Protein AF-A0AAD3RL27-F1 (afdb_monomer)

Foldseek 3Di:
DDPDDDDDDDDDDDDDDDDDPDPPPDPPPDPQWQPFDDPVFDTWHIHDAQDKGKDAGDPPDPVCVQLRVPIKIWHHHNNSHTDPDIDCVSNDDPD

InterPro domains:
  IPR001879 GPCR, family 2, extracellular hormone receptor domain [PF02793] (32-94)
  IPR001879 GPCR, family 2, extracellular hormone receptor domain [PS50227] (6-95)
  IPR001879 GPCR, family 2, extracellular hormone receptor domain [SM00008] (30-95)
  IPR017983 GPCR, family 2, secretin-like, conserved site [PS00649] (34-58)
  IPR036445 GPCR family 2, extracellular hormone receptor domain su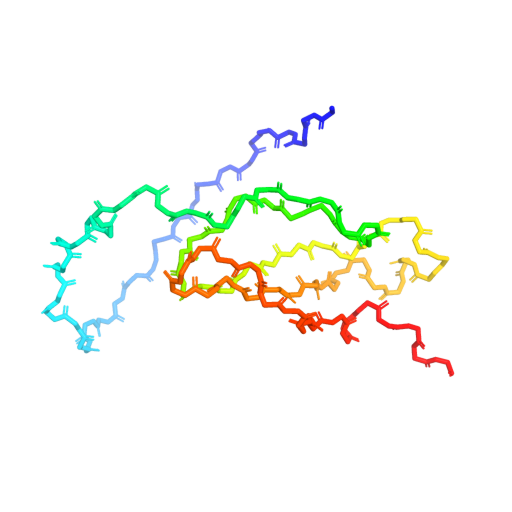perfamily [G3DSA:4.10.1240.10] (23-94)
  IPR036445 GPCR family 2, extracellular hormone receptor domain superfamily [SSF111418] (24-91)
  IPR050332 G-protein coupled receptor 2 [PTHR45620] (30-89)

Structure (mmCIF, N/CA/C/O backbone):
data_AF-A0AAD3RL27-F1
#
_entry.id   AF-A0AAD3RL27-F1
#
loop_
_atom_site.group_PDB
_atom_site.id
_atom_site.type_symbol
_atom_site.label_atom_id
_atom_site.label_alt_id
_atom_site.label_comp_id
_atom_site.label_asym_id
_atom_site.label_entity_id
_atom_site.label_seq_id
_atom_site.pdbx_PDB_ins_code
_atom_site.Cartn_x
_atom_site.Cartn_y
_atom_site.Cartn_z
_atom_site.occupancy
_atom_site.B_iso_or_equiv
_atom_site.auth_seq_id
_atom_site.auth_comp_id
_atom_site.auth_asym_id
_atom_site.auth_atom_id
_atom_site.pdbx_PDB_model_num
ATOM 1 N N . MET A 1 1 ? -1.821 -17.976 -5.048 1.00 33.81 1 MET A N 1
ATOM 2 C CA . MET A 1 1 ? -0.432 -18.369 -4.740 1.00 33.81 1 MET A CA 1
ATOM 3 C C . MET A 1 1 ? -0.182 -17.972 -3.308 1.00 33.81 1 MET A C 1
ATOM 5 O O . MET A 1 1 ? -0.236 -16.795 -2.991 1.00 33.81 1 MET A O 1
ATOM 9 N N . VAL A 1 2 ? -0.088 -18.977 -2.448 1.00 35.84 2 VAL A N 1
ATOM 10 C CA . VAL A 1 2 ? 0.118 -18.843 -1.008 1.00 35.84 2 VAL A CA 1
ATOM 11 C C . VAL A 1 2 ? 1.627 -18.863 -0.815 1.00 35.84 2 VAL A C 1
ATOM 13 O O . VAL A 1 2 ? 2.262 -19.841 -1.211 1.00 35.84 2 VAL A O 1
ATOM 16 N N . PHE A 1 3 ? 2.218 -17.795 -0.284 1.00 41.22 3 PHE A N 1
ATOM 17 C CA . PHE A 1 3 ? 3.619 -17.855 0.118 1.00 41.22 3 PHE A CA 1
ATOM 18 C C . PHE A 1 3 ? 3.702 -18.680 1.404 1.00 41.22 3 PHE A C 1
ATOM 20 O O . PHE A 1 3 ? 3.300 -18.252 2.478 1.00 41.22 3 PHE A O 1
ATOM 27 N N . HIS A 1 4 ? 4.082 -19.935 1.177 1.00 39.06 4 HIS A N 1
ATOM 28 C CA . HIS A 1 4 ? 4.675 -20.931 2.058 1.00 39.06 4 HIS A CA 1
ATOM 29 C C . HIS A 1 4 ? 4.676 -20.644 3.569 1.00 39.06 4 HIS A C 1
ATOM 31 O O . HIS A 1 4 ? 5.378 -19.779 4.082 1.00 39.06 4 HIS A O 1
ATOM 37 N N . HIS A 1 5 ? 3.953 -21.505 4.278 1.00 47.88 5 HIS A N 1
ATOM 38 C CA . HIS A 1 5 ? 4.168 -21.816 5.683 1.00 47.88 5 HIS A CA 1
ATOM 39 C C . HIS A 1 5 ? 5.570 -22.449 5.882 1.00 47.88 5 HIS A C 1
ATOM 41 O O . HIS A 1 5 ? 6.049 -23.154 4.993 1.00 47.88 5 HIS A O 1
ATOM 47 N N . THR A 1 6 ? 6.133 -22.217 7.078 1.00 52.44 6 THR A N 1
ATOM 48 C CA . THR A 1 6 ? 7.307 -22.810 7.774 1.00 52.44 6 THR A CA 1
ATOM 49 C C . THR A 1 6 ? 8.726 -22.265 7.535 1.00 52.44 6 THR A C 1
ATOM 51 O O . THR A 1 6 ? 9.395 -22.682 6.593 1.00 52.44 6 THR A O 1
ATOM 54 N N . LEU A 1 7 ? 9.235 -21.509 8.527 1.00 42.84 7 LEU A N 1
ATOM 55 C CA . LEU A 1 7 ? 10.437 -21.879 9.301 1.00 42.84 7 LEU A CA 1
ATOM 56 C C . LEU A 1 7 ? 10.379 -21.266 10.733 1.00 42.84 7 LEU A C 1
ATOM 58 O O . LEU A 1 7 ? 10.477 -20.056 10.891 1.00 42.84 7 LEU A O 1
ATOM 62 N N . GLU A 1 8 ? 10.102 -22.126 11.726 1.00 42.34 8 GLU A N 1
ATOM 63 C CA . GLU A 1 8 ? 10.457 -22.112 13.174 1.00 42.34 8 GLU A CA 1
ATOM 64 C C . GLU A 1 8 ? 10.612 -20.751 13.900 1.00 42.34 8 GLU A C 1
ATOM 66 O O . GLU A 1 8 ? 11.566 -20.015 13.698 1.00 42.34 8 GLU A O 1
ATOM 71 N N . GLN A 1 9 ? 9.684 -20.326 14.769 1.00 56.00 9 GLN A N 1
ATOM 72 C CA . GLN A 1 9 ? 9.658 -20.662 16.211 1.00 56.00 9 GLN A CA 1
ATOM 73 C C . GLN A 1 9 ? 11.042 -20.895 16.848 1.00 56.00 9 GLN A C 1
ATOM 75 O O . GLN A 1 9 ? 11.409 -22.032 17.125 1.00 56.00 9 GLN A O 1
ATOM 80 N N . SER A 1 10 ? 11.763 -19.822 17.195 1.00 41.50 10 SER A N 1
ATOM 81 C CA . SER A 1 10 ? 12.756 -19.896 18.273 1.00 41.50 10 SER A CA 1
ATOM 82 C C . SER A 1 10 ? 13.004 -18.547 18.966 1.00 41.50 10 SER A C 1
ATOM 84 O O . SER A 1 10 ? 13.661 -17.674 18.409 1.00 41.50 10 SER A O 1
ATOM 86 N N . LEU A 1 11 ? 12.554 -18.497 20.228 1.00 41.62 11 LEU A N 1
ATOM 87 C CA . LEU A 1 11 ? 13.168 -17.835 21.392 1.00 41.62 11 LEU A CA 1
ATOM 88 C C . LEU A 1 11 ? 12.940 -16.313 21.506 1.00 41.62 11 LEU A C 1
ATOM 90 O O . LEU A 1 11 ? 13.381 -15.545 20.667 1.00 41.62 11 LEU A O 1
ATOM 94 N N . ILE A 1 12 ? 12.146 -15.814 22.463 1.00 41.78 12 ILE A N 1
ATOM 95 C CA . ILE A 1 12 ? 12.281 -15.942 23.933 1.00 41.78 12 ILE A CA 1
ATOM 96 C C . ILE A 1 12 ? 13.644 -15.403 24.373 1.00 41.78 12 ILE A C 1
ATOM 98 O O . ILE A 1 12 ? 14.561 -16.170 24.648 1.00 41.78 12 ILE A O 1
ATOM 102 N N . ASP A 1 13 ? 13.735 -14.077 24.437 1.00 34.25 13 ASP A N 1
ATOM 103 C CA . ASP A 1 13 ? 14.623 -13.360 25.349 1.00 34.25 13 ASP A CA 1
ATOM 104 C C . ASP A 1 13 ? 13.802 -12.206 25.962 1.00 34.25 13 ASP A C 1
ATOM 106 O O . ASP A 1 13 ? 13.526 -11.195 25.321 1.00 34.25 13 ASP A O 1
ATOM 110 N N . ASP A 1 14 ? 13.292 -12.443 27.170 1.00 48.72 14 ASP A N 1
ATOM 111 C CA . ASP A 1 14 ? 12.803 -11.442 28.135 1.00 48.72 14 ASP A CA 1
ATOM 112 C C . ASP A 1 14 ? 13.863 -11.444 29.258 1.00 48.72 14 ASP A C 1
ATOM 114 O O . ASP A 1 14 ? 14.281 -12.563 29.601 1.00 48.72 14 ASP A O 1
ATOM 118 N N . PRO A 1 15 ? 14.341 -10.310 29.851 1.00 50.47 15 PRO A N 1
ATOM 119 C CA . PRO A 1 15 ? 13.503 -9.406 30.681 1.00 50.47 15 PRO A CA 1
ATOM 120 C C . PRO A 1 15 ? 14.045 -7.947 30.891 1.00 50.47 15 PRO A C 1
ATOM 122 O O . PRO A 1 15 ? 15.049 -7.585 30.278 1.00 50.47 15 PRO A O 1
ATOM 125 N N . PRO A 1 16 ? 13.520 -7.082 31.809 1.00 52.16 16 PRO A N 1
ATOM 126 C CA . PRO A 1 16 ? 12.237 -7.073 32.531 1.00 52.16 16 PRO A CA 1
ATOM 127 C C . PRO A 1 16 ? 11.404 -5.765 32.377 1.00 52.16 16 PRO A C 1
ATOM 129 O O . PRO A 1 16 ? 11.911 -4.649 32.438 1.00 52.16 16 PRO A O 1
ATOM 132 N N . LEU A 1 17 ? 10.079 -5.925 32.327 1.00 47.81 17 LEU A N 1
ATOM 133 C CA . LEU A 1 17 ? 9.042 -5.164 33.058 1.00 47.81 17 LEU A CA 1
ATOM 134 C C . LEU A 1 17 ? 9.317 -3.692 33.455 1.00 47.81 17 LEU A C 1
ATOM 136 O O . LEU A 1 17 ? 9.582 -3.415 34.626 1.00 47.81 17 LEU A O 1
ATOM 140 N N . ILE A 1 18 ? 9.063 -2.725 32.566 1.00 45.34 18 ILE A N 1
ATOM 141 C CA . ILE A 1 18 ? 8.653 -1.374 32.993 1.00 45.34 18 ILE A CA 1
ATOM 142 C C . ILE A 1 18 ? 7.499 -0.892 32.104 1.00 45.34 18 ILE A C 1
ATOM 144 O O . ILE A 1 18 ? 7.693 -0.518 30.956 1.00 45.34 18 ILE A O 1
ATOM 148 N N . ALA A 1 19 ? 6.306 -0.878 32.705 1.00 38.03 19 ALA A N 1
ATOM 149 C CA . ALA A 1 19 ? 5.067 -0.241 32.252 1.00 38.03 19 ALA A CA 1
ATOM 150 C C . ALA A 1 19 ? 4.255 -0.925 31.132 1.00 38.03 19 ALA A C 1
ATOM 152 O O . ALA A 1 19 ? 4.220 -0.462 30.002 1.00 38.03 19 ALA A O 1
ATOM 153 N N . ALA A 1 20 ? 3.439 -1.911 31.519 1.00 46.16 20 ALA A N 1
ATOM 154 C CA . ALA A 1 20 ? 2.003 -1.856 31.216 1.00 46.16 20 ALA A CA 1
ATOM 155 C C . ALA A 1 20 ? 1.216 -2.817 32.129 1.00 46.16 20 ALA A C 1
ATOM 157 O O . ALA A 1 20 ? 1.201 -4.022 31.884 1.00 46.16 20 ALA A O 1
ATOM 158 N N . PRO A 1 21 ? 0.502 -2.331 33.161 1.00 55.88 21 PRO A N 1
ATOM 159 C CA . PRO A 1 21 ? -0.649 -3.046 33.677 1.00 55.88 21 PRO A CA 1
ATOM 160 C C . PRO A 1 21 ? -1.823 -2.733 32.746 1.00 55.88 21 PRO A C 1
ATOM 162 O O . PRO A 1 21 ? -2.686 -1.942 33.093 1.00 55.88 21 PRO A O 1
ATOM 165 N N . PHE A 1 22 ? -1.833 -3.297 31.541 1.00 50.91 22 PHE A N 1
ATOM 166 C CA . PHE A 1 22 ? -3.020 -3.276 30.692 1.00 50.91 22 PHE A CA 1
ATOM 167 C C . PHE A 1 22 ? -3.081 -4.544 29.854 1.00 50.91 22 PHE A C 1
ATOM 169 O O . PHE A 1 22 ? -2.925 -4.549 28.640 1.00 50.91 22 PHE A O 1
ATOM 176 N N . ILE A 1 23 ? -3.445 -5.632 30.524 1.00 51.62 23 ILE A N 1
ATOM 177 C CA . ILE A 1 23 ? -4.485 -6.480 29.952 1.00 51.62 23 ILE A CA 1
ATOM 178 C C . ILE A 1 23 ? -5.739 -5.583 29.817 1.00 51.62 23 ILE A C 1
ATOM 180 O O . ILE A 1 23 ? -6.602 -5.565 30.685 1.00 51.62 23 ILE A O 1
ATOM 184 N N . PHE A 1 24 ? -5.800 -4.746 28.783 1.00 47.62 24 PHE A N 1
ATOM 185 C CA . PHE A 1 24 ? -7.059 -4.491 28.091 1.00 47.62 24 PHE A CA 1
ATOM 186 C C . PHE A 1 24 ? -7.102 -5.662 27.091 1.00 47.62 24 PHE A C 1
ATOM 188 O O . PHE A 1 24 ? -6.273 -5.710 26.199 1.00 47.62 24 PHE A O 1
ATOM 195 N N . LEU A 1 25 ? -7.905 -6.727 27.187 1.00 52.00 25 LEU A N 1
ATOM 196 C CA . LEU A 1 25 ? -9.347 -6.791 27.458 1.00 52.00 25 LEU A CA 1
ATOM 197 C C . LEU A 1 25 ? -10.151 -5.629 26.870 1.00 52.00 25 LEU A C 1
ATOM 199 O O . LEU A 1 25 ? -11.210 -5.261 27.361 1.00 52.00 25 LEU A O 1
ATOM 203 N N . THR A 1 26 ? -9.652 -5.110 25.760 1.00 45.34 26 THR A N 1
ATOM 204 C CA . THR A 1 26 ? -10.476 -4.789 24.611 1.00 45.34 26 THR A CA 1
ATOM 205 C C . THR A 1 26 ? -9.917 -5.723 23.530 1.00 45.34 26 THR A C 1
ATOM 207 O O . THR A 1 26 ? -8.817 -5.525 23.039 1.00 45.34 26 THR A O 1
ATOM 210 N N . GLU A 1 27 ? -10.544 -6.852 23.204 1.00 52.53 27 GLU A N 1
ATOM 211 C CA . GLU A 1 27 ? -11.575 -6.787 22.164 1.00 52.53 27 GLU A CA 1
ATOM 212 C C . GLU A 1 27 ? -11.813 -5.330 21.771 1.00 52.53 27 GLU A C 1
ATOM 214 O O . GLU A 1 27 ? -12.531 -4.616 22.460 1.00 52.53 27 GLU A O 1
ATOM 219 N N . ASP A 1 28 ? -11.120 -4.837 20.742 1.00 50.75 28 ASP A N 1
ATOM 220 C CA . ASP A 1 28 ? -11.744 -3.742 20.023 1.00 50.75 28 ASP A CA 1
ATOM 221 C C . ASP A 1 28 ? -13.024 -4.325 19.416 1.00 50.75 28 ASP A C 1
ATOM 223 O O . ASP A 1 28 ? -13.030 -5.295 18.653 1.00 50.75 28 ASP A O 1
ATOM 227 N N . VAL A 1 29 ? -14.114 -3.803 19.954 1.00 50.5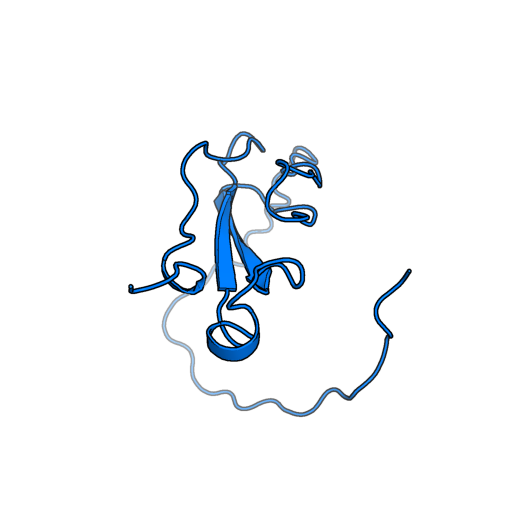0 29 VAL A N 1
ATOM 228 C CA . VAL A 1 29 ? -15.414 -4.431 20.176 1.00 50.50 29 VAL A CA 1
ATOM 229 C C . VAL A 1 29 ? -16.274 -4.471 18.905 1.00 50.50 29 VAL A C 1
ATOM 231 O O . VAL A 1 29 ? -17.451 -4.808 18.971 1.00 50.50 29 VAL A O 1
ATOM 234 N N . ASN A 1 30 ? -15.713 -4.213 17.718 1.00 55.72 30 ASN A N 1
ATOM 235 C CA . ASN A 1 30 ? -16.527 -4.024 16.514 1.00 55.72 30 ASN A CA 1
ATOM 236 C C . ASN A 1 30 ? -16.180 -4.891 15.293 1.00 55.72 30 ASN A C 1
ATOM 238 O O . ASN A 1 30 ? -16.846 -4.751 14.267 1.00 55.72 30 ASN A O 1
ATOM 242 N N . GLY A 1 31 ? -15.176 -5.774 15.337 1.00 68.19 31 GLY A N 1
ATOM 243 C CA . GLY A 1 31 ? -14.750 -6.486 14.117 1.00 68.19 31 GLY A CA 1
ATOM 244 C C . GLY A 1 31 ? -14.342 -5.526 12.986 1.00 68.19 31 GLY A C 1
ATOM 245 O O . GLY A 1 31 ? -14.386 -5.889 11.809 1.00 68.19 31 GLY A O 1
ATOM 246 N N . LEU A 1 32 ? -13.992 -4.288 13.349 1.00 80.31 32 LEU A N 1
ATOM 247 C CA . LEU A 1 32 ? -13.499 -3.274 12.438 1.00 80.31 32 LEU A CA 1
ATOM 248 C C . LEU A 1 32 ? -12.057 -3.623 12.124 1.00 80.31 32 LEU A C 1
ATOM 250 O O . LEU A 1 32 ? -11.204 -3.691 13.003 1.00 80.31 32 LEU A O 1
ATOM 254 N N . VAL A 1 33 ? -11.814 -3.889 10.853 1.00 87.00 33 VAL A N 1
ATOM 255 C CA . VAL A 1 33 ? -10.495 -4.150 10.300 1.00 87.00 33 VAL A CA 1
ATOM 256 C C . VAL A 1 33 ? -10.356 -3.308 9.050 1.00 87.00 33 VAL A C 1
ATOM 258 O O . VAL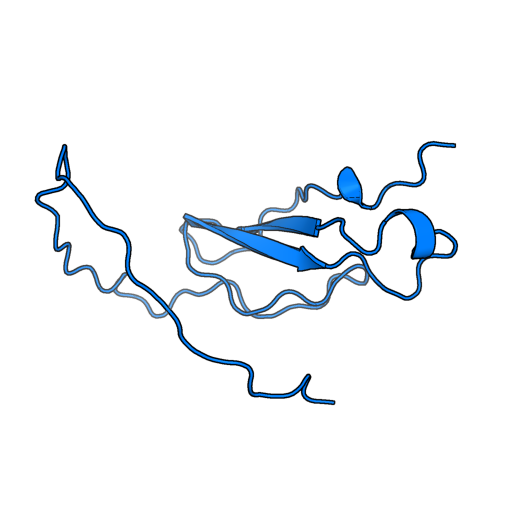 A 1 33 ? -11.324 -3.120 8.303 1.00 87.00 33 VAL A O 1
ATOM 261 N N . CYS A 1 34 ? -9.145 -2.837 8.786 1.00 89.00 34 CYS A N 1
ATOM 262 C CA . CYS A 1 34 ? -8.839 -2.348 7.459 1.00 89.00 34 CYS A CA 1
ATOM 263 C C . CYS A 1 34 ? -8.815 -3.542 6.512 1.00 89.00 34 CYS A C 1
ATOM 265 O O . CYS A 1 34 ? -7.942 -4.404 6.598 1.00 89.00 34 CYS A O 1
ATOM 267 N N . ASN A 1 35 ? -9.817 -3.609 5.637 1.00 88.50 35 ASN A N 1
ATOM 268 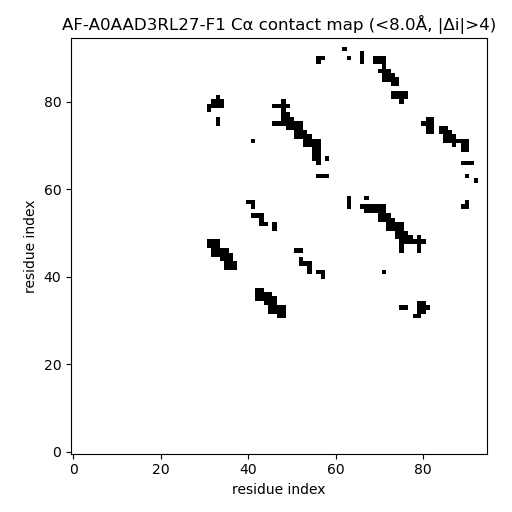C CA . ASN A 1 35 ? -9.973 -4.714 4.700 1.00 88.50 35 ASN A CA 1
ATOM 269 C C . ASN A 1 35 ? -8.735 -4.857 3.822 1.00 88.50 35 ASN A C 1
ATOM 271 O O . ASN A 1 35 ? -8.264 -3.860 3.263 1.00 88.50 35 ASN A O 1
ATOM 275 N N . ARG A 1 36 ? -8.279 -6.098 3.615 1.00 90.50 36 ARG A N 1
ATOM 276 C CA . ARG A 1 36 ? -7.264 -6.381 2.600 1.00 90.50 36 ARG A CA 1
ATOM 277 C C . ARG A 1 36 ? -7.632 -5.706 1.283 1.00 90.50 36 ARG A C 1
ATOM 279 O O . ARG A 1 36 ? -8.765 -5.808 0.805 1.00 90.50 36 ARG A O 1
ATOM 286 N N . THR A 1 37 ? -6.680 -5.008 0.690 1.00 89.06 37 THR A N 1
ATOM 287 C CA . THR A 1 37 ? -6.937 -4.238 -0.523 1.00 89.06 37 THR A CA 1
ATOM 288 C C . THR A 1 37 ? -5.727 -4.241 -1.433 1.00 89.06 37 THR A C 1
ATOM 290 O O . THR A 1 37 ? -4.590 -4.417 -0.998 1.00 89.06 37 THR A O 1
ATOM 293 N N . PHE A 1 38 ? -5.991 -4.062 -2.720 1.00 89.06 38 PHE A N 1
ATO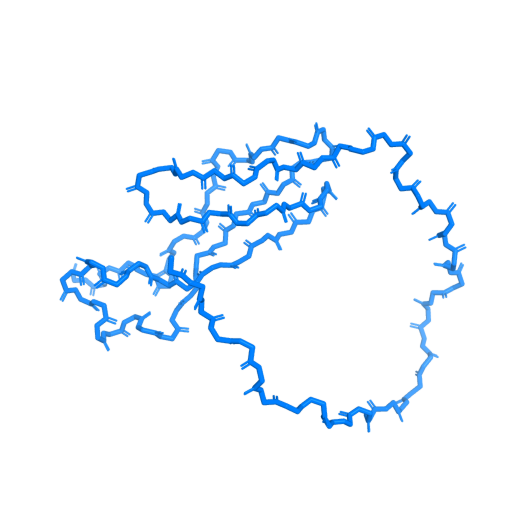M 294 C CA . PHE A 1 38 ? -4.964 -3.836 -3.717 1.00 89.06 38 PHE A CA 1
ATOM 295 C C . PHE A 1 38 ? -5.152 -2.431 -4.272 1.00 89.06 38 PHE A C 1
ATOM 297 O O . PHE A 1 38 ? -6.151 -2.135 -4.924 1.00 89.06 38 PHE A O 1
ATOM 304 N N . ASP A 1 39 ? -4.188 -1.562 -4.003 1.00 85.56 39 ASP A N 1
ATOM 305 C CA . ASP A 1 39 ? -4.225 -0.140 -4.355 1.00 85.56 39 ASP A CA 1
ATOM 306 C C . ASP A 1 39 ? -3.478 0.158 -5.669 1.00 85.56 39 ASP A C 1
ATOM 308 O O . ASP A 1 39 ? -2.961 1.258 -5.870 1.00 85.56 39 ASP A O 1
ATOM 312 N N . ASN A 1 40 ? -3.378 -0.839 -6.556 1.00 84.94 40 ASN A N 1
ATOM 313 C CA . ASN A 1 40 ? -2.535 -0.843 -7.759 1.00 84.94 40 ASN A CA 1
ATOM 314 C C . ASN A 1 40 ? -1.029 -0.682 -7.500 1.00 84.94 40 ASN A C 1
ATOM 316 O O . ASN A 1 40 ? -0.262 -0.597 -8.461 1.00 84.94 40 ASN A O 1
ATOM 320 N N . TYR A 1 41 ? -0.603 -0.661 -6.236 1.00 85.00 41 TYR A N 1
ATOM 321 C CA . TYR A 1 41 ? 0.798 -0.585 -5.852 1.00 85.00 41 TYR A CA 1
ATOM 322 C C . TYR A 1 41 ? 1.225 -1.827 -5.062 1.00 85.00 41 TYR A C 1
ATOM 324 O O . TYR A 1 41 ? 2.089 -2.590 -5.487 1.00 85.00 41 TYR A O 1
ATOM 332 N N . ALA A 1 42 ? 0.579 -2.087 -3.933 1.00 87.44 42 ALA A N 1
ATOM 333 C CA . ALA A 1 42 ? 0.877 -3.222 -3.081 1.00 87.44 42 ALA A CA 1
ATOM 334 C C . ALA A 1 42 ? -0.400 -3.962 -2.673 1.00 87.44 42 ALA A C 1
ATOM 336 O O . ALA A 1 42 ? -1.519 -3.455 -2.763 1.00 87.44 42 ALA A O 1
ATOM 337 N N . CYS A 1 43 ? -0.224 -5.216 -2.261 1.00 88.00 43 CYS A N 1
ATOM 338 C CA . CYS A 1 43 ? -1.300 -6.015 -1.696 1.00 88.00 43 CYS A CA 1
ATOM 339 C C . CYS A 1 43 ? -1.256 -5.872 -0.179 1.00 88.00 43 CYS A C 1
ATOM 341 O O . CYS A 1 43 ? -0.379 -6.446 0.464 1.00 88.00 43 CYS A O 1
ATOM 343 N N . TRP A 1 44 ? -2.208 -5.138 0.378 1.00 88.62 44 TRP A N 1
ATOM 344 C CA . TRP A 1 44 ? -2.317 -4.910 1.810 1.00 88.62 44 TRP A CA 1
ATOM 345 C C . TRP A 1 44 ? -3.079 -6.059 2.472 1.00 88.62 44 TRP A C 1
ATOM 347 O O . TRP A 1 44 ? -4.183 -6.378 2.017 1.00 88.62 44 TRP A O 1
ATOM 357 N N . PRO A 1 45 ? -2.515 -6.719 3.501 1.00 90.62 45 PRO A N 1
ATOM 358 C CA . PRO A 1 45 ? -3.252 -7.682 4.311 1.00 90.62 45 PRO A CA 1
ATOM 359 C C . PRO A 1 45 ? -4.272 -6.968 5.206 1.00 90.62 45 PRO A C 1
ATOM 361 O O . PRO A 1 45 ? -4.297 -5.742 5.284 1.00 90.62 45 PRO A O 1
ATOM 364 N N . ASP A 1 46 ? -5.117 -7.742 5.885 1.00 89.56 46 ASP A N 1
ATOM 365 C CA . ASP A 1 46 ? -6.068 -7.187 6.846 1.00 89.56 46 ASP A CA 1
ATOM 366 C C . ASP A 1 46 ? -5.312 -6.507 8.004 1.00 89.56 46 ASP A C 1
ATOM 368 O O . ASP A 1 46 ? -4.439 -7.117 8.628 1.00 89.56 46 ASP A O 1
ATOM 372 N N . GLY A 1 47 ? -5.624 -5.234 8.253 1.00 86.50 47 GLY A N 1
ATOM 373 C CA . GLY A 1 47 ? -4.982 -4.403 9.274 1.00 86.50 47 GLY A CA 1
ATOM 374 C C . GLY A 1 47 ? -5.862 -4.216 10.503 1.00 86.50 47 GLY A C 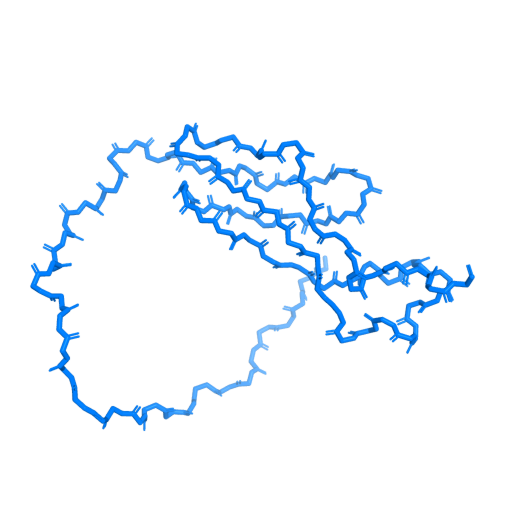1
ATOM 375 O O . GLY A 1 47 ? -7.080 -4.069 10.382 1.00 86.50 47 GLY A O 1
ATOM 376 N N . LEU A 1 48 ? -5.249 -4.195 11.687 1.00 87.38 48 LEU A N 1
ATOM 377 C CA . LEU A 1 48 ? -5.953 -3.830 12.914 1.00 87.38 48 LEU A CA 1
ATOM 378 C C . LEU A 1 48 ? -6.144 -2.307 12.977 1.00 87.38 48 LEU A C 1
ATOM 380 O O . LEU A 1 48 ? -5.256 -1.570 12.539 1.00 87.38 48 LEU A O 1
ATOM 384 N N . PRO A 1 49 ? -7.269 -1.823 13.523 1.00 88.75 49 PRO A N 1
ATOM 385 C CA . PRO A 1 49 ? -7.509 -0.396 13.672 1.00 88.75 49 PRO A CA 1
ATOM 386 C C . PRO A 1 49 ? -6.420 0.240 14.539 1.00 88.75 49 PRO A C 1
ATOM 388 O O . PRO A 1 49 ? -5.963 -0.360 15.514 1.00 88.75 49 PRO A O 1
ATOM 391 N N . ASN A 1 50 ? -6.008 1.455 14.176 1.00 88.00 50 ASN A N 1
ATOM 392 C CA . ASN A 1 50 ? -4.949 2.215 14.846 1.00 88.00 50 ASN A CA 1
ATOM 393 C C . ASN A 1 50 ? -3.578 1.502 14.851 1.00 88.00 50 ASN A C 1
ATOM 395 O O . ASN A 1 50 ? -2.829 1.554 15.829 1.00 88.00 50 ASN A O 1
ATOM 399 N N . THR A 1 51 ? -3.256 0.797 13.761 1.00 86.81 51 THR A N 1
ATOM 400 C CA . THR A 1 51 ? -1.957 0.132 13.578 1.00 86.81 51 THR A CA 1
ATOM 401 C C . THR A 1 51 ? -1.342 0.441 12.219 1.00 86.81 51 THR A C 1
ATOM 403 O O . THR A 1 51 ? -2.030 0.792 11.260 1.00 86.81 51 THR A O 1
ATOM 406 N N . THR A 1 52 ? -0.024 0.284 12.127 1.00 90.00 52 THR A N 1
ATOM 407 C CA . THR A 1 52 ? 0.713 0.380 10.867 1.00 90.00 52 THR A CA 1
ATOM 408 C C . THR A 1 52 ? 0.937 -1.014 10.298 1.00 90.00 52 THR A C 1
ATOM 410 O O . THR A 1 52 ? 1.539 -1.874 10.941 1.00 90.00 52 THR A O 1
ATOM 413 N N . VAL A 1 53 ? 0.485 -1.228 9.069 1.00 90.44 53 VAL A N 1
ATOM 414 C CA . VAL A 1 53 ? 0.723 -2.447 8.298 1.00 90.44 53 VAL A CA 1
ATOM 415 C C . VAL A 1 53 ? 1.914 -2.216 7.378 1.00 90.44 53 VAL A C 1
ATOM 417 O O . VAL A 1 53 ? 2.060 -1.138 6.803 1.00 90.44 53 VAL A O 1
ATOM 420 N N . SER A 1 54 ? 2.771 -3.225 7.230 1.00 90.06 54 SER A N 1
ATOM 421 C CA . SER 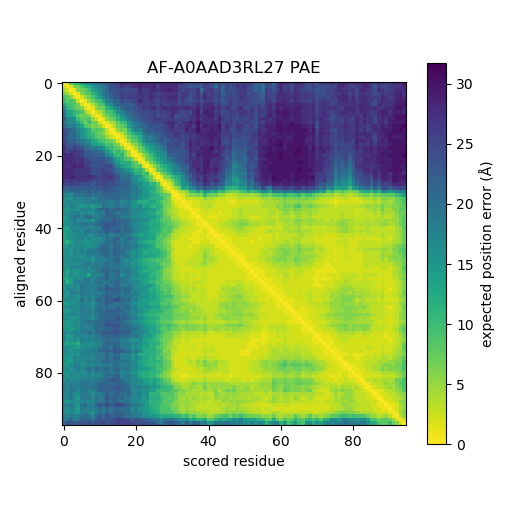A 1 54 ? 3.915 -3.184 6.322 1.00 90.06 54 SER A CA 1
ATOM 422 C C . SER A 1 54 ? 3.922 -4.369 5.363 1.00 90.06 54 SER A C 1
ATOM 424 O O . SER A 1 54 ? 3.522 -5.483 5.708 1.00 90.06 54 SER A O 1
ATOM 426 N N . VAL A 1 55 ? 4.361 -4.117 4.132 1.00 90.00 55 VAL A N 1
ATOM 427 C CA . VAL A 1 55 ? 4.469 -5.114 3.060 1.00 90.00 55 VAL A CA 1
ATOM 428 C C . VAL A 1 55 ? 5.757 -4.895 2.281 1.00 90.00 55 VAL A C 1
ATOM 430 O O . VAL A 1 55 ? 6.227 -3.770 2.162 1.00 90.00 55 VAL A O 1
ATOM 433 N N . SER A 1 56 ? 6.345 -5.955 1.736 1.00 91.19 56 SER A N 1
ATOM 434 C CA . SER A 1 56 ? 7.580 -5.838 0.951 1.00 91.19 56 SER A CA 1
ATOM 435 C C . SER A 1 56 ? 7.377 -5.024 -0.325 1.00 91.19 56 SER A C 1
ATOM 437 O O . SER A 1 56 ? 6.276 -5.001 -0.887 1.00 91.19 56 SER A O 1
ATOM 439 N N . CYS A 1 57 ? 8.451 -4.391 -0.809 1.00 90.44 57 CYS A N 1
ATOM 440 C CA . CYS A 1 57 ? 8.403 -3.653 -2.066 1.00 90.44 57 CYS A CA 1
ATOM 441 C C . CYS A 1 57 ? 7.865 -4.524 -3.220 1.00 90.44 57 CYS A C 1
ATOM 443 O O . CYS A 1 57 ? 8.222 -5.701 -3.336 1.00 90.44 57 CYS A O 1
ATOM 445 N N . PRO A 1 58 ? 7.028 -3.969 -4.113 1.00 88.94 58 PRO A N 1
ATOM 446 C CA . PRO A 1 58 ? 6.460 -4.744 -5.204 1.00 88.94 58 PRO A CA 1
ATOM 447 C C . PRO A 1 58 ? 7.525 -5.262 -6.181 1.00 88.94 58 PRO A C 1
ATOM 449 O O . PRO A 1 58 ? 8.334 -4.506 -6.720 1.00 88.94 58 PRO A O 1
ATOM 452 N N . TRP A 1 59 ? 7.483 -6.564 -6.471 1.00 87.06 59 TRP A N 1
ATOM 453 C CA . TRP A 1 59 ? 8.472 -7.249 -7.316 1.00 87.06 59 TRP A CA 1
ATOM 454 C C . TRP A 1 59 ? 8.482 -6.793 -8.780 1.00 87.06 59 TRP A C 1
ATOM 456 O O . TRP A 1 59 ? 9.466 -7.005 -9.485 1.00 87.06 59 TRP A O 1
ATOM 466 N N . TYR A 1 60 ? 7.395 -6.179 -9.252 1.00 84.25 60 TYR A N 1
ATOM 467 C CA . TYR A 1 60 ? 7.272 -5.705 -10.630 1.00 84.25 60 TYR A CA 1
ATOM 468 C C . TYR A 1 60 ? 8.024 -4.384 -10.880 1.00 84.25 60 TYR A C 1
ATOM 470 O O . TYR A 1 60 ? 8.086 -3.928 -12.023 1.00 84.25 60 TYR A O 1
ATOM 478 N N . LEU A 1 61 ? 8.576 -3.746 -9.838 1.00 88.62 61 LEU A N 1
ATOM 479 C CA . LEU A 1 61 ? 9.364 -2.524 -9.984 1.00 88.62 61 LEU A CA 1
ATOM 480 C C . LEU A 1 61 ? 10.663 -2.807 -10.766 1.00 88.62 61 LEU A C 1
ATOM 482 O O . LEU A 1 61 ? 11.393 -3.737 -10.415 1.00 88.62 61 LEU A O 1
ATOM 486 N N . PRO A 1 62 ? 11.034 -1.983 -11.767 1.00 91.38 62 PRO A N 1
ATOM 487 C CA . PRO A 1 62 ? 12.265 -2.187 -12.540 1.00 91.38 62 PRO A CA 1
ATOM 488 C C . PRO A 1 62 ? 13.543 -2.205 -11.682 1.00 91.38 62 PRO A C 1
ATOM 490 O O . PRO A 1 62 ? 14.509 -2.904 -11.990 1.00 91.38 62 PRO A O 1
ATOM 493 N N . TRP A 1 63 ? 13.544 -1.458 -10.575 1.00 93.12 63 TRP A N 1
ATOM 494 C CA . TRP A 1 63 ? 14.644 -1.377 -9.610 1.00 93.12 63 TRP A CA 1
ATOM 495 C C . TRP A 1 63 ? 14.44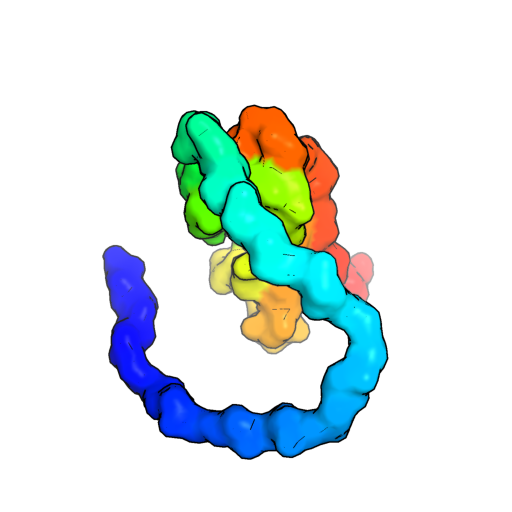1 -2.263 -8.375 1.00 93.12 63 TRP A C 1
ATOM 497 O O . TRP A 1 63 ? 15.150 -2.078 -7.388 1.00 93.12 63 TRP A O 1
ATOM 507 N N . HIS A 1 64 ? 13.528 -3.244 -8.411 1.00 88.69 64 HIS A N 1
ATOM 508 C CA . HIS A 1 64 ? 13.233 -4.111 -7.262 1.00 88.69 64 HIS A CA 1
ATOM 509 C C . HIS A 1 64 ? 14.492 -4.747 -6.651 1.00 88.69 64 HIS A C 1
ATOM 511 O O . HIS A 1 64 ? 14.610 -4.834 -5.439 1.00 88.69 64 HIS A O 1
ATOM 517 N N . HIS A 1 65 ? 15.492 -5.101 -7.464 1.00 88.56 65 HIS A N 1
ATOM 518 C CA . HIS A 1 65 ? 16.779 -5.628 -6.987 1.00 88.56 65 HIS A CA 1
ATOM 519 C C . HIS A 1 65 ? 17.527 -4.696 -6.011 1.00 88.56 65 HIS A C 1
ATOM 521 O O . HIS A 1 65 ? 18.324 -5.169 -5.208 1.00 88.56 65 HIS A O 1
ATOM 527 N N . LYS A 1 66 ? 17.283 -3.380 -6.062 1.00 90.81 66 LYS A N 1
ATOM 528 C CA . LYS A 1 66 ? 17.851 -2.401 -5.121 1.00 90.81 66 LYS A CA 1
ATOM 529 C C . LYS A 1 66 ? 17.020 -2.273 -3.842 1.00 90.81 66 LYS A C 1
ATOM 531 O O . LYS A 1 66 ? 17.578 -1.979 -2.793 1.00 90.81 66 LYS A O 1
ATOM 536 N N . VAL A 1 67 ? 15.710 -2.503 -3.937 1.00 91.75 67 VAL A N 1
ATOM 537 C CA . VAL A 1 67 ? 14.723 -2.278 -2.863 1.00 91.75 67 VAL A CA 1
ATOM 538 C C . VAL A 1 67 ? 14.089 -3.576 -2.350 1.00 91.75 67 VAL A C 1
ATOM 540 O O . VAL A 1 67 ? 13.085 -3.554 -1.656 1.00 91.75 67 VAL A O 1
ATOM 543 N N . GLN A 1 68 ? 14.675 -4.733 -2.658 1.00 87.12 68 GLN A N 1
ATOM 544 C CA . GLN A 1 68 ? 14.126 -6.056 -2.322 1.00 87.12 68 GLN A CA 1
ATOM 545 C C . GLN A 1 68 ? 13.971 -6.307 -0.813 1.00 87.12 68 GLN A C 1
ATOM 547 O O . GLN A 1 68 ? 13.225 -7.194 -0.411 1.00 87.12 68 GLN A O 1
ATOM 552 N N . HIS A 1 69 ? 14.701 -5.555 0.015 1.00 89.25 69 HIS A N 1
ATOM 553 C CA . HIS A 1 69 ? 14.607 -5.597 1.477 1.00 89.25 69 HIS A CA 1
ATOM 554 C C . HIS A 1 69 ? 13.811 -4.419 2.051 1.00 89.25 69 HIS A C 1
ATOM 556 O O . HIS A 1 69 ? 13.687 -4.319 3.267 1.00 89.25 69 HIS A O 1
ATOM 562 N N . GLY A 1 70 ? 13.324 -3.522 1.192 1.00 90.00 70 GLY A N 1
ATOM 563 C CA . GLY A 1 70 ? 12.521 -2.381 1.592 1.00 90.00 70 GLY A CA 1
ATOM 564 C C . GLY A 1 70 ? 11.075 -2.779 1.856 1.00 90.00 70 GLY A C 1
ATOM 565 O O . GLY A 1 70 ? 10.563 -3.779 1.327 1.00 90.00 70 GLY A O 1
ATOM 566 N N . MET A 1 71 ? 10.417 -1.965 2.669 1.00 89.19 71 MET A N 1
ATOM 567 C CA . MET A 1 71 ? 9.020 -2.130 3.034 1.00 89.19 71 MET A CA 1
ATOM 568 C C . MET A 1 71 ? 8.212 -0.882 2.684 1.00 89.19 71 MET A C 1
ATOM 570 O O . MET A 1 71 ? 8.672 0.256 2.767 1.00 89.19 71 MET A O 1
ATOM 574 N N . VAL A 1 72 ? 6.963 -1.115 2.310 1.00 90.62 72 VAL A N 1
ATOM 575 C CA . VAL A 1 72 ? 5.928 -0.100 2.177 1.00 90.62 72 VAL A CA 1
ATOM 576 C C . VAL A 1 72 ? 5.098 -0.136 3.444 1.00 90.62 72 VAL A C 1
ATOM 578 O O . VAL A 1 72 ? 4.687 -1.217 3.867 1.00 90.62 72 VAL A O 1
ATOM 581 N N . TYR A 1 73 ? 4.802 1.027 4.012 1.00 90.62 73 TYR A N 1
ATOM 582 C CA . TYR A 1 73 ? 3.978 1.135 5.212 1.00 90.62 73 TYR A CA 1
ATOM 583 C C . TYR A 1 73 ? 2.678 1.866 4.911 1.00 90.62 73 TYR A C 1
ATOM 585 O O . TYR A 1 73 ? 2.679 2.892 4.224 1.00 90.62 73 TYR A O 1
ATOM 593 N N . GLN A 1 74 ? 1.583 1.361 5.464 1.00 89.94 74 GLN A N 1
ATOM 594 C CA . GLN A 1 74 ? 0.287 2.014 5.421 1.00 89.94 74 GLN A CA 1
ATOM 595 C C . GLN A 1 74 ? -0.390 1.921 6.777 1.00 89.94 74 GLN A C 1
ATOM 597 O O . GLN A 1 74 ? -0.342 0.897 7.455 1.00 89.94 74 GLN A O 1
ATOM 602 N N . GLU A 1 75 ? -1.012 3.017 7.178 1.00 92.06 75 GLU A N 1
ATOM 603 C CA . GLU A 1 75 ? -1.675 3.120 8.466 1.00 92.06 75 GLU A CA 1
ATOM 604 C C . GLU A 1 75 ? -3.159 2.797 8.323 1.00 92.06 75 GLU A C 1
ATOM 606 O O . GLU A 1 75 ? -3.821 3.199 7.360 1.00 92.06 75 GLU A O 1
ATOM 611 N N . CYS A 1 76 ? -3.663 2.037 9.287 1.00 90.06 76 CYS A N 1
ATOM 612 C CA . CYS A 1 76 ? -5.073 1.762 9.464 1.00 90.06 76 CYS A CA 1
ATOM 613 C C . CYS A 1 76 ? -5.606 2.676 10.566 1.00 90.06 76 CYS A C 1
ATOM 615 O O . CYS A 1 76 ? -5.128 2.622 11.700 1.00 90.06 76 CYS A O 1
ATOM 617 N N . ASP A 1 77 ? -6.586 3.511 10.236 1.00 89.00 77 ASP A N 1
ATOM 618 C CA . ASP A 1 77 ? -7.239 4.400 11.195 1.00 89.00 77 ASP A CA 1
ATOM 619 C C . ASP A 1 77 ? -8.047 3.591 12.229 1.00 89.00 77 ASP A C 1
ATOM 621 O O . ASP A 1 77 ? -8.404 2.429 12.001 1.00 89.00 77 ASP A O 1
ATOM 625 N N . ALA A 1 78 ? -8.365 4.200 13.369 1.00 88.38 78 ALA A N 1
ATOM 626 C CA . ALA A 1 78 ? -9.230 3.624 14.395 1.00 88.38 78 ALA A CA 1
ATOM 627 C C . ALA A 1 78 ? -10.631 3.275 13.852 1.00 88.38 78 ALA A C 1
ATOM 629 O O . ALA A 1 78 ? -11.267 2.344 14.338 1.00 88.38 78 ALA A O 1
ATOM 630 N N . ASP A 1 79 ? -11.078 3.963 12.798 1.00 88.75 79 ASP A N 1
ATOM 631 C CA . ASP A 1 79 ? -12.342 3.691 12.102 1.00 88.75 79 ASP A CA 1
ATOM 632 C C . ASP A 1 79 ? -12.293 2.452 11.176 1.00 88.75 79 ASP A C 1
ATOM 634 O O . ASP A 1 79 ? -13.281 2.130 10.508 1.00 88.75 79 ASP A O 1
ATOM 638 N N . GLY A 1 80 ? -11.155 1.750 11.083 1.00 87.62 80 GLY A N 1
ATOM 639 C CA . GLY A 1 80 ? -10.984 0.608 10.175 1.00 87.62 80 GLY A CA 1
ATOM 640 C C . GLY A 1 80 ? -10.917 1.025 8.702 1.00 87.62 80 GLY A C 1
ATOM 641 O O . GLY A 1 80 ? -11.351 0.291 7.810 1.00 87.62 80 GLY A O 1
ATOM 642 N N . GLN A 1 81 ? -10.417 2.232 8.438 1.00 90.56 81 GLN A N 1
ATOM 643 C CA . GLN A 1 81 ? -10.186 2.760 7.096 1.00 90.56 81 GLN A CA 1
ATOM 644 C C . GLN A 1 81 ? -8.694 2.949 6.849 1.00 90.56 81 GLN A C 1
ATOM 646 O O . GLN A 1 81 ? -7.943 3.355 7.732 1.00 90.56 81 GLN A O 1
ATOM 651 N N . TRP A 1 82 ? -8.265 2.670 5.623 1.00 90.38 82 TRP A N 1
ATOM 652 C CA . TRP A 1 82 ? -6.888 2.917 5.227 1.00 90.38 82 TRP A CA 1
ATOM 653 C C . TRP A 1 82 ? -6.621 4.414 5.117 1.00 90.38 82 TRP A C 1
ATOM 655 O O . TRP A 1 82 ? -7.344 5.131 4.420 1.00 90.38 82 TRP A O 1
ATOM 665 N N . VAL A 1 83 ? -5.541 4.868 5.745 1.00 92.00 83 VAL A N 1
ATOM 666 C CA . VAL A 1 83 ? -5.047 6.231 5.568 1.00 92.00 83 VAL A CA 1
ATOM 667 C C . VAL A 1 83 ? -4.569 6.395 4.121 1.00 92.00 83 VAL A C 1
ATOM 669 O O . VAL A 1 83 ? -3.915 5.520 3.547 1.00 92.00 83 VAL A O 1
ATOM 672 N N . THR A 1 84 ? -4.920 7.527 3.507 1.00 87.31 84 THR A N 1
ATOM 673 C CA . THR A 1 84 ? -4.604 7.830 2.099 1.00 87.31 84 THR A CA 1
ATOM 674 C C . THR A 1 84 ? -3.099 7.950 1.850 1.00 87.31 84 THR A C 1
ATOM 676 O O . THR A 1 84 ? -2.622 7.696 0.744 1.00 87.31 84 THR A O 1
ATOM 679 N N . MET A 1 85 ? -2.347 8.365 2.869 1.00 85.50 85 MET A N 1
ATOM 680 C CA . MET A 1 85 ? -0.900 8.515 2.808 1.00 85.50 85 MET A CA 1
ATOM 681 C C . MET A 1 85 ? -0.215 7.204 3.198 1.00 85.50 85 MET A C 1
ATOM 683 O O . MET A 1 85 ? -0.525 6.604 4.222 1.00 85.50 85 MET A O 1
ATOM 687 N N . LYS A 1 86 ? 0.735 6.779 2.368 1.00 87.88 86 LYS A N 1
ATOM 688 C CA . LYS A 1 86 ? 1.572 5.596 2.573 1.00 87.88 86 LYS A CA 1
ATOM 689 C C . LYS A 1 86 ? 3.036 5.992 2.497 1.00 87.88 86 LYS A C 1
ATOM 691 O O . LYS A 1 86 ? 3.396 6.887 1.731 1.00 87.88 86 LYS A O 1
ATOM 696 N N . ASN A 1 87 ? 3.871 5.307 3.264 1.00 88.44 87 ASN A N 1
ATOM 697 C CA . ASN A 1 87 ? 5.313 5.497 3.222 1.00 88.44 87 ASN A CA 1
ATOM 698 C C . ASN A 1 87 ? 5.909 4.473 2.257 1.00 88.44 87 ASN A C 1
ATOM 700 O O . ASN A 1 87 ? 6.034 3.296 2.590 1.00 88.44 87 ASN A O 1
ATOM 704 N N . THR A 1 88 ? 6.244 4.930 1.049 1.00 88.88 88 THR A N 1
ATOM 705 C CA . THR A 1 88 ? 6.893 4.133 -0.009 1.00 88.88 88 THR A CA 1
ATOM 706 C C . THR A 1 88 ? 8.371 4.473 -0.173 1.00 88.88 88 THR A C 1
ATOM 708 O O . THR A 1 88 ? 9.002 3.971 -1.095 1.00 88.88 88 THR A O 1
ATOM 711 N N . SER A 1 89 ? 8.935 5.298 0.715 1.00 89.25 89 SER A N 1
ATOM 712 C CA . SER A 1 89 ? 10.280 5.867 0.573 1.00 89.25 89 SER A CA 1
ATOM 713 C C . SER A 1 89 ? 11.383 4.811 0.451 1.00 89.25 89 SER A C 1
ATOM 715 O O . SER A 1 89 ? 12.383 5.034 -0.223 1.00 89.25 89 SER A O 1
ATOM 717 N N . GLU A 1 90 ? 11.207 3.638 1.069 1.00 89.19 90 GLU A N 1
ATOM 718 C CA . GLU A 1 90 ? 12.158 2.521 0.952 1.00 89.19 90 GLU A CA 1
ATOM 719 C C . GLU A 1 90 ? 12.089 1.801 -0.406 1.00 89.19 90 GLU A C 1
ATOM 721 O O . GLU A 1 90 ? 13.014 1.076 -0.770 1.00 89.19 90 GLU A O 1
ATOM 726 N N . CYS A 1 91 ? 11.008 2.005 -1.161 1.00 90.12 91 CYS A N 1
ATOM 727 C CA . CYS A 1 91 ? 10.771 1.417 -2.477 1.00 90.12 91 CYS A CA 1
ATOM 728 C C . CYS A 1 91 ? 10.960 2.419 -3.626 1.00 90.12 91 CYS A C 1
ATOM 730 O O . CYS A 1 91 ? 10.798 2.038 -4.791 1.00 90.12 91 CYS A O 1
ATOM 732 N N . ASP A 1 92 ? 11.306 3.674 -3.331 1.00 89.50 92 ASP A N 1
ATOM 733 C CA . ASP A 1 92 ? 11.524 4.706 -4.340 1.00 89.50 92 ASP A CA 1
ATOM 734 C C . ASP A 1 92 ? 12.856 4.504 -5.082 1.00 89.50 92 ASP A C 1
ATOM 736 O O . ASP A 1 92 ? 13.898 4.150 -4.518 1.00 89.50 92 ASP A O 1
ATOM 740 N N . SER A 1 93 ? 12.829 4.736 -6.394 1.00 79.00 93 SER A N 1
ATOM 741 C CA . SER A 1 93 ? 14.026 4.843 -7.226 1.00 79.00 93 SER A CA 1
ATOM 742 C C . SER A 1 93 ? 14.725 6.162 -6.912 1.00 79.00 93 SER A C 1
ATOM 744 O O . SER A 1 93 ? 14.323 7.198 -7.427 1.00 79.00 93 SER A O 1
ATOM 746 N N . ASN A 1 94 ? 15.744 6.134 -6.053 1.00 71.38 94 ASN A N 1
ATOM 747 C CA . ASN A 1 94 ? 16.593 7.288 -5.719 1.00 71.38 94 ASN A CA 1
ATOM 748 C C . ASN A 1 94 ? 17.504 7.731 -6.896 1.00 71.38 94 ASN A C 1
ATOM 750 O O . ASN A 1 94 ? 18.720 7.804 -6.721 1.00 71.38 94 ASN A O 1
ATOM 754 N N . ASP A 1 95 ? 16.947 7.951 -8.090 1.00 60.91 95 ASP A N 1
ATOM 755 C CA . ASP A 1 95 ? 17.672 8.390 -9.300 1.00 60.91 95 ASP A CA 1
ATOM 756 C C . ASP A 1 95 ? 17.575 9.912 -9.505 1.00 60.91 95 ASP A C 1
ATOM 758 O O . ASP A 1 95 ? 16.443 10.450 -9.427 1.00 60.91 95 ASP A O 1
#

Organism: Lates japonicus (NCBI:txid270547)

Secondary structure (DSSP, 8-state):
------------------S---------TT---B--EE-SS-EEPPB-TTEEEEEEPPTTSTTHHHHTT-EEEEEEPTTS-EEEEEE-GGGS---

pLDDT: mean 74.62, std 19.97, range [33.81, 93.12]

Mean predicted aligned error: 12.68 Å

Solvent-accessible surface area (backbone atoms only — not compar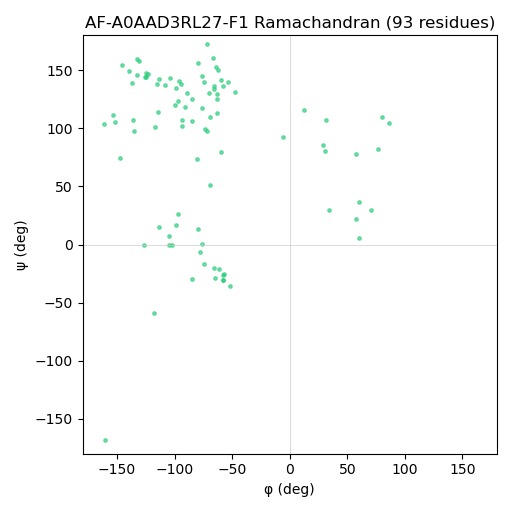able to full-atom values): 6292 Å² total; per-residue (Å²): 138,81,88,73,86,88,84,78,96,76,82,93,85,83,90,80,95,82,88,78,99,60,90,61,89,56,73,76,88,69,83,59,41,14,70,57,44,70,79,91,67,53,77,45,68,73,28,55,42,66,35,76,43,74,40,69,39,52,78,85,44,94,61,25,89,82,20,70,87,21,46,31,36,39,39,17,36,74,85,20,41,70,49,91,66,62,49,47,75,50,53,54,81,94,121

Nearest PDB structures (foldseek):
  6dkj-assembly1_C  TM=8.911E-01  e=1.412E-08  Homo sapiens
  6o9h-assembly2_C  TM=8.545E-01  e=1.505E-08  Mus musculus
  5otv-assembly1_C  TM=8.924E-01  e=3.250E-08  Homo sapiens
  6o9i-assembly1_C  TM=8.841E-01  e=3.048E-08  Mus musculus
  2qkh-assembly1_A  TM=8.544E-01  e=5.788E-08  Homo sapiens

Sequence (95 aa):
MVFHHTLEQSLIDDPPLIAAPFIFLTEDVNGLVCNRTFDNYACWPDGLPNTTVSVSCPWYLPWHHKVQHGMVYQECDADGQWVTMKNTSECDSND

Radius of gyration: 16.98 Å; Cα contacts (8 Å, |Δi|>4): 131; chains: 1; bounding box: 34×31×46 Å